Protein AF-A0A8J6AEZ7-F1 (afdb_monomer_lite)

InterPro domains:
  IPR001976 Small ribosomal subunit protein eS24 [PF01282] (1-51)
  IPR001976 Small ribosomal subunit protein eS24 [PTHR10496] (1-49)
  IPR012678 Ribosomal protein uL23/eL15/eS24 core domain superfamily [SSF54189] (1-51)
  IPR053709 Eukaryotic Ribosomal Protein eS24 [G3DSA:3.30.70.3370] (1-52)

Organism: Galemys pyrenaicus (NCBI:txid202257)

Sequence (92 aa):
MTNLPIQQKQIISDILLPWKSRIPETETLGKLAIMYKTTLDVIFVFGLEPIWKWQDKAWKKKTSRKQQKEHRNRMKKLGGTAKASIGAGKKK

Radius of gyration: 23.61 Å; chains: 1; bounding box: 30×50×56 Å

pLDDT: mean 79.05, std 12.79, range [37.19, 94.38]

Foldseek 3Di:
DADVVVRGDDDDDDDDDDPDQFDDVVVVLVVVCVVVVHDSVRDDDDDRDGPVVVVVVVPDDPPPPVVVVVVVVVLVVDDDPVSVVVVVVPDD

Structure (mmCIF, N/CA/C/O backbone):
data_AF-A0A8J6AEZ7-F1
#
_entry.id   AF-A0A8J6AEZ7-F1
#
loop_
_atom_site.group_PDB
_atom_site.id
_atom_site.type_symbol
_atom_site.label_atom_id
_atom_site.label_alt_id
_atom_site.label_comp_id
_atom_site.label_asym_id
_atom_site.label_entity_id
_atom_site.label_seq_id
_atom_site.pdbx_PDB_ins_code
_atom_site.Cartn_x
_atom_site.Cartn_y
_atom_site.Cartn_z
_atom_site.occupancy
_atom_site.B_iso_or_equiv
_atom_site.auth_seq_id
_atom_site.auth_comp_id
_atom_site.auth_asym_id
_atom_site.auth_atom_id
_atom_site.pdbx_PDB_model_num
ATOM 1 N N . MET A 1 1 ? 6.472 -3.917 13.358 1.00 63.28 1 MET A N 1
ATOM 2 C CA . MET A 1 1 ? 6.776 -2.677 12.616 1.00 63.28 1 MET A CA 1
ATOM 3 C C . MET A 1 1 ? 5.673 -1.661 12.888 1.00 63.28 1 MET A C 1
ATOM 5 O O . MET A 1 1 ? 4.547 -1.862 12.452 1.00 63.28 1 MET A O 1
ATOM 9 N N . THR A 1 2 ? 5.954 -0.625 13.675 1.00 83.56 2 THR A N 1
ATOM 10 C CA . THR A 1 2 ? 5.016 0.471 13.988 1.00 83.56 2 THR A CA 1
ATOM 11 C C . THR A 1 2 ? 5.698 1.785 13.640 1.00 83.56 2 THR A C 1
ATOM 13 O O . THR A 1 2 ? 6.796 2.055 14.121 1.00 83.56 2 THR A O 1
ATOM 16 N N . ASN A 1 3 ? 5.079 2.569 12.763 1.00 83.75 3 ASN A N 1
ATOM 17 C CA . ASN A 1 3 ? 5.593 3.850 12.305 1.00 83.75 3 ASN A CA 1
ATOM 18 C C . ASN A 1 3 ? 5.080 4.945 13.250 1.00 83.75 3 ASN A C 1
ATOM 20 O O . ASN A 1 3 ? 3.945 5.401 13.122 1.00 83.75 3 ASN A O 1
ATOM 24 N N . LEU A 1 4 ? 5.908 5.308 14.234 1.00 83.12 4 LEU A N 1
ATOM 25 C CA . LEU A 1 4 ? 5.551 6.260 15.291 1.00 83.12 4 LEU A CA 1
ATOM 26 C C . LEU A 1 4 ? 5.328 7.698 14.782 1.00 83.12 4 LEU A C 1
ATOM 28 O O . LEU A 1 4 ? 4.319 8.276 15.177 1.00 83.12 4 LEU A O 1
ATOM 32 N N . PRO A 1 5 ? 6.168 8.273 13.891 1.00 89.25 5 PRO A N 1
ATOM 33 C CA . PRO A 1 5 ? 5.967 9.641 13.398 1.00 89.25 5 PRO A CA 1
ATOM 34 C C . PRO A 1 5 ? 4.618 9.880 12.717 1.00 89.25 5 PRO A C 1
ATOM 36 O O . PRO A 1 5 ? 4.047 10.956 12.837 1.00 89.25 5 PRO A O 1
ATOM 39 N N . ILE A 1 6 ? 4.116 8.876 11.995 1.00 86.12 6 ILE A N 1
ATOM 40 C CA . ILE A 1 6 ? 2.858 8.965 11.240 1.00 86.12 6 ILE A CA 1
ATOM 41 C C . ILE A 1 6 ? 1.703 8.310 12.026 1.00 86.12 6 ILE A C 1
ATOM 43 O O . ILE A 1 6 ? 0.557 8.332 11.591 1.00 86.12 6 ILE A O 1
ATOM 47 N N . GLN A 1 7 ? 2.000 7.723 13.193 1.00 88.06 7 GLN A N 1
ATOM 48 C CA . GLN A 1 7 ? 1.052 6.992 14.039 1.00 88.06 7 GLN A CA 1
ATOM 49 C C . GLN A 1 7 ? 0.304 5.879 13.284 1.00 88.06 7 GLN A C 1
ATOM 51 O O . GLN A 1 7 ? -0.901 5.696 13.431 1.00 88.06 7 GLN A O 1
ATOM 56 N N . GLN A 1 8 ? 1.029 5.106 12.469 1.00 89.12 8 GLN A N 1
ATOM 57 C CA . GLN A 1 8 ? 0.460 4.022 11.658 1.00 89.12 8 GLN A CA 1
ATOM 58 C C . GLN A 1 8 ? 1.145 2.691 11.939 1.00 89.12 8 GLN A C 1
ATOM 60 O O . GLN A 1 8 ? 2.338 2.626 12.249 1.00 89.12 8 GLN A O 1
ATOM 65 N N . LYS A 1 9 ? 0.423 1.593 11.727 1.00 87.25 9 LYS A N 1
ATOM 66 C CA . LYS A 1 9 ? 1.001 0.249 11.729 1.00 87.25 9 LYS A CA 1
ATOM 67 C C . LYS A 1 9 ? 1.045 -0.280 10.300 1.00 87.25 9 LYS A C 1
ATOM 69 O O . LYS A 1 9 ? 0.010 -0.564 9.715 1.00 87.25 9 LYS A O 1
ATOM 74 N N . GLN A 1 10 ? 2.250 -0.400 9.747 1.00 90.88 10 GLN A N 1
ATOM 75 C CA . GLN A 1 10 ? 2.470 -0.951 8.408 1.00 90.88 10 GLN A CA 1
ATOM 76 C C . GLN A 1 10 ? 2.868 -2.421 8.514 1.00 90.88 10 GLN A C 1
ATOM 78 O O . GLN A 1 10 ? 3.747 -2.777 9.305 1.00 90.88 10 GLN A O 1
ATOM 83 N N . ILE A 1 11 ? 2.210 -3.263 7.721 1.00 90.88 11 ILE A N 1
ATOM 84 C CA . ILE A 1 11 ? 2.426 -4.709 7.681 1.00 90.88 11 ILE A CA 1
ATOM 85 C C . ILE A 1 11 ? 2.398 -5.207 6.236 1.00 90.88 11 ILE A C 1
ATOM 87 O O . ILE A 1 11 ? 1.688 -4.658 5.397 1.00 90.88 11 ILE A O 1
ATOM 91 N N . ILE A 1 12 ? 3.159 -6.266 5.969 1.00 89.62 12 ILE A N 1
ATOM 92 C CA . ILE A 1 12 ? 3.070 -7.050 4.736 1.00 89.62 12 ILE A CA 1
ATOM 93 C C . ILE A 1 12 ? 2.228 -8.277 5.073 1.00 89.62 12 ILE A C 1
ATOM 95 O O . ILE A 1 12 ? 2.467 -8.923 6.091 1.00 89.62 12 ILE A O 1
ATOM 99 N N . SER A 1 13 ? 1.200 -8.547 4.274 1.00 87.38 13 SER A N 1
ATOM 100 C CA . SER A 1 13 ? 0.308 -9.692 4.466 1.00 87.38 13 SER A CA 1
ATOM 101 C C . SER A 1 13 ? 0.330 -10.555 3.216 1.00 87.38 13 SER A C 1
ATOM 103 O O . SER A 1 13 ? -0.169 -10.136 2.173 1.00 87.38 13 SER A O 1
ATOM 105 N N . ASP A 1 14 ? 0.894 -11.753 3.337 1.00 87.38 14 ASP A N 1
ATOM 106 C CA . ASP A 1 14 ? 0.830 -12.761 2.286 1.00 87.38 14 ASP A CA 1
ATOM 107 C C . ASP A 1 14 ? -0.504 -13.486 2.375 1.00 87.38 14 ASP A C 1
ATOM 109 O O . ASP A 1 14 ? -0.926 -13.925 3.448 1.00 87.38 14 ASP A O 1
ATOM 113 N N . ILE A 1 15 ? -1.193 -13.596 1.243 1.00 84.75 15 ILE A N 1
ATOM 114 C CA . ILE A 1 15 ? -2.518 -14.197 1.213 1.00 84.75 15 ILE A CA 1
ATOM 115 C C . ILE A 1 15 ? -2.536 -15.313 0.185 1.00 84.75 15 ILE A C 1
ATOM 117 O O . ILE A 1 15 ? -2.325 -15.091 -1.007 1.00 84.75 15 ILE A O 1
ATOM 121 N N . LEU A 1 16 ? -2.809 -16.522 0.668 1.00 86.19 16 LEU A N 1
ATOM 122 C CA . LEU A 1 16 ? -2.880 -17.715 -0.155 1.00 86.19 16 LEU A CA 1
ATOM 123 C C . LEU A 1 16 ? -4.311 -17.947 -0.642 1.00 86.19 16 LEU A C 1
ATOM 125 O O . LEU A 1 16 ? -5.256 -17.995 0.147 1.00 86.19 16 LEU A O 1
ATOM 129 N N . LEU A 1 17 ? -4.452 -18.145 -1.951 1.00 80.50 17 LEU A N 1
ATOM 130 C CA . LEU A 1 17 ? -5.696 -18.558 -2.58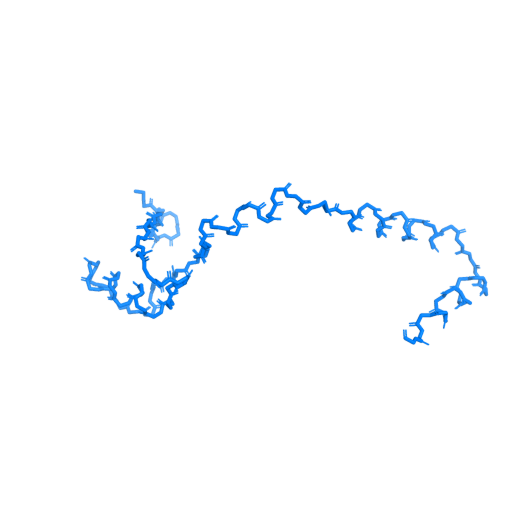6 1.00 80.50 17 LEU A CA 1
ATOM 131 C C . LEU A 1 17 ? -5.439 -19.698 -3.574 1.00 80.50 17 LEU A C 1
ATOM 133 O O . LEU A 1 17 ? -4.727 -19.487 -4.555 1.00 80.50 17 LEU A O 1
ATOM 137 N N . PRO A 1 18 ? -6.055 -20.872 -3.376 1.00 79.44 18 PRO A N 1
ATOM 138 C CA . PRO A 1 18 ? -5.854 -22.004 -4.276 1.00 79.44 18 PRO A CA 1
ATOM 139 C C . PRO A 1 18 ? -6.708 -21.944 -5.555 1.00 79.44 18 PRO A C 1
ATOM 141 O O . PRO A 1 18 ? -6.317 -22.522 -6.561 1.00 79.44 18 PRO A O 1
ATOM 144 N N . TRP A 1 19 ? -7.854 -21.249 -5.550 1.00 80.69 19 TRP A N 1
ATOM 145 C CA . TRP A 1 19 ? -8.814 -21.275 -6.674 1.00 80.69 19 TRP A CA 1
ATOM 146 C C . TRP A 1 19 ? -9.274 -19.896 -7.173 1.00 80.69 19 TRP A C 1
ATOM 148 O O . TRP A 1 19 ? -9.912 -19.794 -8.219 1.00 80.69 19 TRP A O 1
ATOM 158 N N . LYS A 1 20 ? -8.955 -18.818 -6.451 1.00 80.81 20 LYS A N 1
ATOM 159 C CA . LYS A 1 20 ? -9.251 -17.436 -6.864 1.00 80.81 20 LYS A CA 1
ATOM 160 C C . LYS A 1 20 ? -8.012 -16.831 -7.525 1.00 80.81 20 LYS A C 1
ATOM 162 O O . LYS A 1 20 ? -6.916 -16.922 -6.984 1.00 80.81 20 LYS A O 1
ATOM 167 N N . SER A 1 21 ? -8.190 -16.145 -8.652 1.00 76.44 21 SER A N 1
ATOM 168 C CA . SER A 1 21 ? -7.096 -15.450 -9.350 1.00 76.44 21 SER A CA 1
ATOM 169 C C . SER A 1 21 ? -6.702 -14.118 -8.695 1.00 76.44 21 SER A C 1
ATOM 171 O O . SER A 1 21 ? -5.551 -13.692 -8.812 1.00 76.44 21 SER A O 1
ATOM 173 N N . ARG A 1 22 ? -7.648 -13.454 -8.012 1.00 82.62 22 ARG A N 1
ATOM 174 C CA . ARG A 1 22 ? -7.454 -12.207 -7.255 1.00 82.62 22 ARG A CA 1
ATOM 175 C C . ARG A 1 22 ? -8.431 -12.146 -6.077 1.00 82.62 22 ARG A C 1
ATOM 177 O O . ARG A 1 22 ? -9.573 -12.581 -6.201 1.00 82.62 22 ARG A O 1
ATOM 184 N N . ILE A 1 23 ? -7.991 -11.584 -4.953 1.00 82.69 23 ILE A N 1
ATOM 185 C CA . ILE A 1 23 ? -8.844 -11.320 -3.783 1.00 82.69 23 ILE A CA 1
ATOM 186 C C . ILE A 1 23 ? -9.506 -9.954 -3.963 1.00 82.69 23 ILE A C 1
ATOM 188 O O . ILE A 1 23 ? -8.797 -9.005 -4.314 1.00 82.69 23 ILE A O 1
ATOM 192 N N . PRO A 1 24 ? -10.821 -9.817 -3.727 1.00 87.50 24 PRO A N 1
ATOM 193 C CA . PRO A 1 24 ? -11.431 -8.501 -3.609 1.00 87.50 24 PRO A CA 1
ATOM 194 C C . PRO A 1 24 ? -10.959 -7.813 -2.319 1.00 87.50 24 PRO A C 1
ATOM 196 O O . PRO A 1 24 ? -10.950 -8.415 -1.247 1.00 87.50 24 PRO A O 1
ATOM 199 N N . GLU A 1 25 ? -10.598 -6.533 -2.411 1.00 88.06 25 GLU A N 1
ATOM 200 C CA . GLU A 1 25 ? -10.054 -5.751 -1.287 1.00 88.06 25 GLU A CA 1
ATOM 201 C C . GLU A 1 25 ? -10.992 -5.737 -0.063 1.00 88.06 25 GLU A C 1
ATOM 203 O O . GLU A 1 25 ? -10.536 -5.749 1.080 1.00 88.06 25 GLU A O 1
ATOM 208 N N . THR A 1 26 ? -12.303 -5.831 -0.284 1.00 90.12 26 THR A N 1
ATOM 209 C CA . THR A 1 26 ? -13.329 -5.901 0.766 1.00 90.12 26 THR A CA 1
ATOM 210 C C . THR A 1 26 ? -13.188 -7.123 1.681 1.00 90.12 26 THR A C 1
ATOM 212 O O . THR A 1 26 ? -13.328 -6.991 2.897 1.00 90.12 26 THR A O 1
ATOM 215 N N . GLU A 1 27 ? -12.852 -8.300 1.137 1.00 89.38 27 GLU A N 1
ATOM 216 C CA . GLU A 1 27 ? -12.640 -9.521 1.932 1.00 89.38 27 GLU A CA 1
ATOM 217 C C . GLU A 1 27 ? -11.405 -9.388 2.834 1.00 89.38 27 GLU A C 1
ATOM 219 O O . GLU A 1 27 ? -11.412 -9.836 3.984 1.00 89.38 27 GLU A O 1
ATOM 224 N N . THR A 1 28 ? -10.337 -8.765 2.328 1.00 91.12 28 THR A N 1
ATOM 225 C CA . THR A 1 28 ? -9.113 -8.517 3.104 1.00 91.12 28 THR A CA 1
ATOM 226 C C . THR A 1 28 ? -9.323 -7.490 4.203 1.00 91.12 28 THR A C 1
ATOM 228 O O . THR A 1 28 ? -8.894 -7.720 5.333 1.00 91.12 28 THR A O 1
ATOM 231 N N . LEU A 1 29 ? -10.022 -6.395 3.898 1.00 92.81 29 LEU A N 1
ATOM 232 C CA . LEU A 1 29 ? -10.326 -5.344 4.864 1.00 92.81 29 LEU A CA 1
ATOM 233 C C . LEU A 1 29 ? -11.170 -5.883 6.021 1.00 92.81 29 LEU A C 1
ATOM 235 O O . LEU A 1 29 ? -10.808 -5.677 7.177 1.00 92.81 29 LEU A O 1
ATOM 239 N N . GLY A 1 30 ? -12.227 -6.649 5.722 1.00 92.69 30 GLY A N 1
ATOM 240 C CA . GLY A 1 30 ? -13.077 -7.282 6.736 1.00 92.69 30 GLY A CA 1
ATOM 241 C C . GLY A 1 30 ? -12.295 -8.154 7.718 1.00 92.69 30 GLY A C 1
ATOM 242 O O . GLY A 1 30 ? -12.435 -8.015 8.933 1.00 92.69 30 GLY A O 1
ATOM 243 N N . LYS A 1 31 ? -11.415 -9.019 7.203 1.00 92.06 31 LYS A N 1
ATOM 244 C CA . LYS A 1 31 ? -10.587 -9.905 8.037 1.00 92.06 31 LYS A CA 1
ATOM 245 C C . LYS A 1 31 ? -9.591 -9.125 8.895 1.00 92.06 31 LYS A C 1
ATOM 247 O O . LYS A 1 31 ? -9.460 -9.410 10.084 1.00 92.06 31 LYS A O 1
ATOM 252 N N . LEU A 1 32 ? -8.923 -8.128 8.314 1.00 92.31 32 LEU A N 1
ATOM 253 C CA . LEU A 1 32 ? -7.966 -7.284 9.034 1.00 92.31 32 LEU A CA 1
ATOM 254 C C . LEU A 1 32 ? -8.645 -6.468 10.139 1.00 92.31 32 LEU A C 1
ATOM 256 O O . LEU A 1 32 ? -8.113 -6.392 11.246 1.00 92.31 32 LEU A O 1
ATOM 260 N N . ALA A 1 33 ? -9.832 -5.922 9.871 1.00 94.31 33 ALA A N 1
ATOM 261 C CA . ALA A 1 33 ? -10.614 -5.173 10.849 1.00 94.31 33 ALA A CA 1
ATOM 262 C C . ALA A 1 33 ? -10.963 -6.022 12.076 1.00 94.31 33 ALA A C 1
ATOM 264 O O . ALA A 1 33 ? -10.750 -5.587 13.207 1.00 94.31 33 ALA A O 1
ATOM 265 N N . ILE A 1 34 ? -11.411 -7.262 11.861 1.00 94.38 34 ILE A N 1
ATOM 266 C CA . ILE A 1 34 ? -11.720 -8.198 12.951 1.00 94.38 34 ILE A CA 1
ATOM 267 C C . ILE A 1 34 ? -10.455 -8.548 13.744 1.00 94.38 34 ILE A C 1
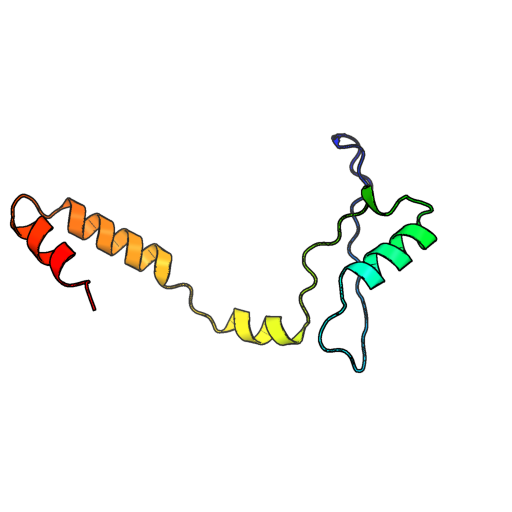ATOM 269 O O . ILE A 1 34 ? -10.462 -8.487 14.973 1.00 94.38 34 ILE A O 1
ATOM 273 N N . MET A 1 35 ? -9.358 -8.884 13.059 1.00 91.50 35 MET A N 1
ATOM 274 C CA . MET A 1 35 ? -8.106 -9.289 13.709 1.00 91.50 35 MET A CA 1
ATOM 275 C C . MET A 1 35 ? -7.512 -8.190 14.590 1.00 91.50 35 MET A C 1
ATOM 277 O O . MET A 1 35 ? -7.050 -8.463 15.699 1.00 91.50 35 MET A O 1
ATOM 281 N N . TYR A 1 36 ? -7.506 -6.955 14.092 1.00 90.44 36 TYR A N 1
ATOM 282 C CA . TYR A 1 36 ? -6.885 -5.827 14.780 1.00 90.44 36 TYR A CA 1
ATOM 283 C C . TYR A 1 36 ? -7.870 -4.987 15.591 1.00 90.44 36 TYR A C 1
ATOM 285 O O . TYR A 1 36 ? -7.441 -4.038 16.243 1.00 90.44 36 TYR A O 1
ATOM 293 N N . LYS A 1 37 ? -9.154 -5.372 15.618 1.00 93.62 37 LYS A N 1
ATOM 294 C CA . LYS A 1 37 ? -10.232 -4.669 16.332 1.00 93.62 37 LYS A CA 1
ATOM 295 C C . LYS A 1 37 ? -10.314 -3.194 15.931 1.00 93.62 37 LYS A C 1
ATOM 297 O O . LYS A 1 37 ? -10.463 -2.312 16.772 1.00 93.62 37 LYS A O 1
ATOM 302 N N . THR A 1 38 ? -10.173 -2.932 14.640 1.00 91.31 38 THR A N 1
ATOM 303 C CA . THR A 1 38 ? -10.200 -1.586 14.061 1.00 91.31 38 THR A CA 1
ATOM 304 C C . THR A 1 38 ? -11.417 -1.420 13.166 1.00 91.31 38 THR A C 1
ATOM 306 O O . THR A 1 38 ? -11.952 -2.395 12.641 1.00 91.31 38 THR A O 1
ATOM 309 N N . THR A 1 39 ? -11.847 -0.179 12.960 1.00 91.81 39 THR A N 1
ATOM 310 C CA . THR A 1 39 ? -12.881 0.146 11.974 1.00 91.81 39 THR A CA 1
ATOM 311 C C . THR A 1 39 ? -12.331 0.012 10.551 1.00 91.81 39 THR A C 1
ATOM 313 O O . THR A 1 39 ? -11.130 0.168 10.314 1.00 91.81 39 THR A O 1
ATOM 316 N N . LEU A 1 40 ? -13.209 -0.304 9.594 1.00 90.44 40 LEU A N 1
ATOM 317 C CA . LEU A 1 40 ? -12.833 -0.505 8.188 1.00 90.44 40 LEU A CA 1
ATOM 318 C C . LEU A 1 40 ? -12.286 0.775 7.546 1.00 90.44 40 LEU A C 1
ATOM 320 O O . LEU A 1 40 ? -11.409 0.691 6.693 1.00 90.44 40 LEU A O 1
ATOM 324 N N . ASP A 1 41 ? -12.745 1.940 8.005 1.00 90.56 41 ASP A N 1
ATOM 325 C CA . ASP A 1 41 ? -12.383 3.254 7.458 1.00 90.56 41 ASP A CA 1
ATOM 326 C C . ASP A 1 41 ? -10.906 3.621 7.670 1.00 90.56 41 ASP A C 1
ATOM 328 O O . ASP A 1 41 ? -10.362 4.477 6.975 1.00 90.56 41 ASP A O 1
ATOM 332 N N . VAL A 1 42 ? -10.243 2.978 8.637 1.00 90.81 42 VAL A N 1
ATOM 333 C CA . VAL A 1 42 ? -8.850 3.267 9.014 1.00 90.81 42 VAL A CA 1
ATOM 334 C C . VAL A 1 42 ? -7.859 2.374 8.260 1.00 90.81 42 VAL A C 1
ATOM 336 O O . VAL A 1 42 ? -6.676 2.702 8.148 1.00 90.81 42 VAL A O 1
ATOM 339 N N . ILE A 1 43 ? -8.312 1.235 7.734 1.00 91.62 43 ILE A N 1
ATOM 340 C CA . ILE A 1 43 ? -7.439 0.234 7.122 1.00 91.62 43 ILE A CA 1
ATOM 341 C C . ILE A 1 43 ? -7.392 0.450 5.613 1.00 91.62 43 ILE A C 1
ATOM 343 O O . ILE A 1 43 ? -8.414 0.440 4.937 1.00 91.62 43 ILE A O 1
ATOM 347 N N . PHE A 1 44 ? -6.180 0.543 5.070 1.00 91.50 44 PHE A N 1
ATOM 348 C CA . PHE A 1 44 ? -5.948 0.584 3.632 1.00 91.50 44 PHE A CA 1
ATOM 349 C C . PHE A 1 44 ? -5.069 -0.588 3.191 1.00 91.50 44 PHE A C 1
ATOM 351 O O . PHE A 1 44 ? -4.003 -0.824 3.760 1.00 91.50 44 PHE A O 1
ATOM 358 N N . VAL A 1 45 ? -5.507 -1.310 2.156 1.00 89.94 45 VAL A N 1
ATOM 359 C CA . VAL A 1 45 ? -4.779 -2.443 1.570 1.00 89.94 45 VAL A CA 1
ATOM 360 C C . VAL A 1 45 ? -4.355 -2.070 0.157 1.00 89.94 45 VAL A C 1
ATOM 362 O O . VAL A 1 45 ? -5.188 -1.776 -0.694 1.00 89.94 45 VAL A O 1
ATOM 365 N N . PHE A 1 46 ? -3.049 -2.096 -0.103 1.00 89.44 46 PHE A N 1
ATOM 366 C CA . PHE A 1 46 ? -2.478 -1.737 -1.398 1.00 89.44 46 PHE A CA 1
ATOM 367 C C . PHE A 1 46 ? -1.541 -2.825 -1.910 1.00 89.44 46 PHE A C 1
ATOM 369 O O . PHE A 1 46 ? -0.965 -3.586 -1.138 1.00 89.44 46 PHE A O 1
ATOM 376 N N . GLY A 1 47 ? -1.357 -2.868 -3.232 1.00 86.12 47 GLY A N 1
ATOM 377 C CA . GLY A 1 47 ? -0.347 -3.728 -3.849 1.0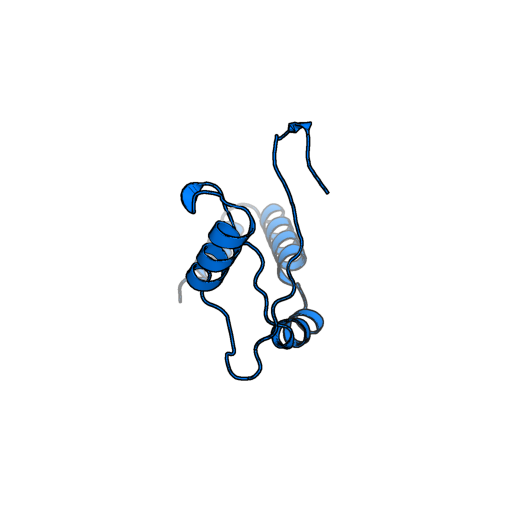0 86.12 47 GLY A CA 1
ATOM 378 C C . GLY A 1 47 ? -0.699 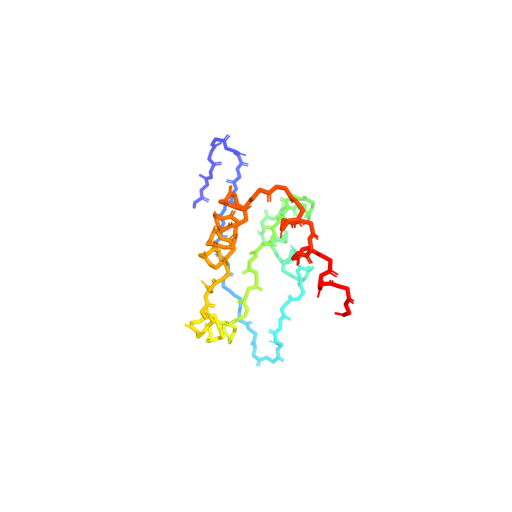-5.216 -3.870 1.00 86.12 47 GLY A C 1
ATOM 379 O O . GLY A 1 47 ? 0.210 -6.038 -3.912 1.00 86.12 47 GLY A O 1
ATOM 380 N N . LEU A 1 48 ? -1.992 -5.571 -3.878 1.00 85.94 48 LEU A N 1
ATOM 381 C CA . LEU A 1 48 ? -2.455 -6.946 -4.100 1.00 85.94 48 LEU A CA 1
ATOM 382 C C . LEU A 1 48 ? -2.146 -7.385 -5.540 1.00 85.94 48 LEU A C 1
ATOM 384 O O . LEU A 1 48 ? -3.001 -7.341 -6.432 1.00 85.94 48 LEU A O 1
ATOM 388 N N . GLU A 1 49 ? -0.900 -7.778 -5.771 1.00 82.19 49 GLU A N 1
ATOM 389 C CA . GLU A 1 49 ? -0.436 -8.338 -7.031 1.00 82.19 49 GLU A CA 1
ATOM 390 C C . GLU A 1 49 ? -0.362 -9.864 -6.921 1.00 82.19 49 GLU A C 1
ATOM 392 O O . GLU A 1 49 ? 0.355 -10.386 -6.068 1.00 82.19 49 GLU A O 1
ATOM 397 N N . PRO A 1 50 ? -1.075 -10.606 -7.783 1.00 83.44 50 PRO A N 1
ATOM 398 C CA . PRO A 1 50 ? -0.947 -12.048 -7.799 1.00 83.44 50 PRO A CA 1
ATOM 399 C C . PRO A 1 50 ? 0.383 -12.460 -8.444 1.00 83.44 50 PRO A C 1
ATOM 401 O O . PRO A 1 50 ? 0.848 -11.841 -9.406 1.00 83.44 50 PRO A O 1
ATOM 404 N N . ILE A 1 51 ? 0.972 -13.537 -7.922 1.00 77.19 51 ILE A N 1
ATOM 405 C CA . ILE A 1 51 ? 2.334 -14.000 -8.243 1.00 77.19 51 ILE A CA 1
ATOM 406 C C . ILE A 1 51 ? 2.557 -14.170 -9.752 1.00 77.19 51 ILE A C 1
ATOM 408 O O . ILE A 1 51 ? 3.589 -13.760 -10.271 1.00 77.19 51 ILE A O 1
ATOM 412 N N . TRP A 1 52 ? 1.574 -14.679 -10.496 1.00 76.44 52 TRP A N 1
ATOM 413 C CA . TRP A 1 52 ? 1.699 -14.904 -11.941 1.00 76.44 52 TRP A CA 1
ATOM 414 C C .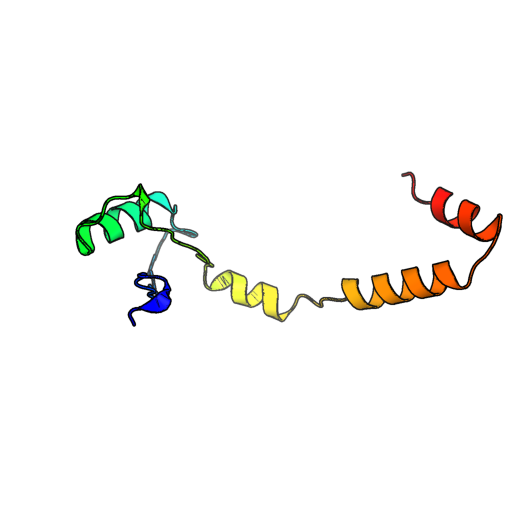 TRP A 1 52 ? 1.956 -13.620 -12.757 1.00 76.44 52 TRP A C 1
ATOM 416 O O . TRP A 1 52 ? 2.583 -13.684 -13.811 1.00 76.44 52 TRP A O 1
ATOM 426 N N . LYS A 1 53 ? 1.581 -12.430 -12.258 1.00 72.25 53 LYS A N 1
ATOM 427 C CA . LYS A 1 53 ? 1.891 -11.148 -12.925 1.00 72.25 53 LYS A CA 1
ATOM 428 C C . LYS A 1 53 ? 3.349 -10.706 -12.789 1.00 72.25 53 LYS A C 1
ATOM 430 O O . LYS A 1 53 ? 3.787 -9.825 -13.536 1.00 72.25 53 LYS A O 1
ATOM 435 N N . TRP A 1 54 ? 4.113 -11.297 -11.870 1.00 68.56 54 TRP A N 1
ATOM 436 C CA . TRP A 1 54 ? 5.551 -11.038 -11.775 1.00 68.56 54 TRP A CA 1
ATOM 437 C C . TRP A 1 54 ? 6.302 -11.556 -13.004 1.00 68.56 54 TRP A C 1
ATOM 439 O O . TRP A 1 54 ? 7.264 -10.920 -13.441 1.00 68.56 54 TRP A O 1
ATOM 449 N N . GLN A 1 55 ? 5.804 -12.626 -13.628 1.00 62.78 55 GLN A N 1
ATOM 450 C CA . GLN A 1 55 ? 6.395 -13.201 -14.835 1.00 62.78 55 GLN A CA 1
ATOM 451 C C . GLN A 1 55 ? 6.294 -12.242 -16.038 1.00 62.78 55 GLN A C 1
ATOM 453 O O . GLN A 1 55 ? 7.262 -12.059 -16.775 1.00 62.78 55 GLN A O 1
ATOM 458 N N . ASP A 1 56 ? 5.175 -11.522 -16.171 1.00 65.62 56 ASP A N 1
ATOM 459 C CA . ASP A 1 56 ? 4.934 -10.581 -17.276 1.00 65.62 56 ASP A CA 1
ATOM 460 C C . ASP A 1 56 ? 5.741 -9.274 -17.165 1.00 65.62 56 ASP A C 1
ATOM 462 O O . ASP A 1 56 ? 6.048 -8.620 -18.171 1.00 65.62 56 ASP A O 1
ATOM 466 N N . LYS A 1 57 ? 6.081 -8.846 -15.939 1.00 62.31 57 LYS A N 1
ATOM 467 C CA . LYS A 1 57 ? 6.858 -7.614 -15.698 1.00 62.31 57 LYS A CA 1
ATOM 468 C C . LYS A 1 57 ? 8.328 -7.776 -16.075 1.00 62.31 57 LYS A C 1
ATOM 470 O O . LYS A 1 57 ? 8.909 -6.819 -16.586 1.00 62.31 57 LYS A O 1
ATOM 475 N N . ALA A 1 58 ? 8.9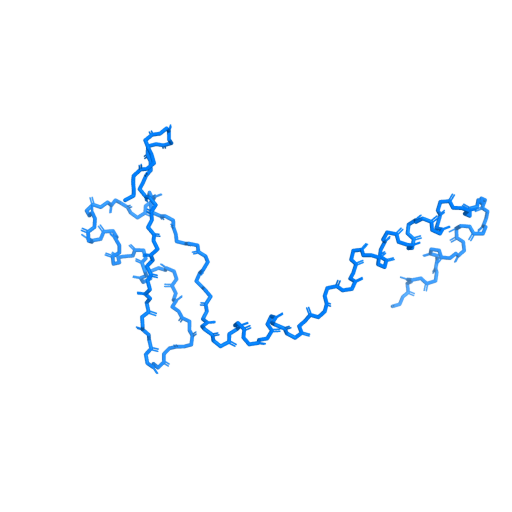08 -8.955 -15.855 1.00 62.69 58 ALA A N 1
ATOM 476 C CA . ALA A 1 58 ? 10.319 -9.221 -16.136 1.00 62.69 58 ALA A CA 1
ATOM 477 C C . ALA A 1 58 ? 10.664 -9.075 -17.631 1.00 62.69 58 ALA A C 1
ATOM 479 O O . ALA A 1 58 ? 11.776 -8.680 -17.976 1.00 62.69 58 ALA A O 1
ATOM 480 N N . TRP A 1 59 ? 9.695 -9.312 -18.522 1.00 50.38 59 TRP A N 1
ATOM 481 C CA . TRP A 1 59 ? 9.900 -9.275 -19.974 1.00 50.38 59 TRP A CA 1
ATOM 482 C C . TRP A 1 59 ? 9.468 -7.956 -20.649 1.00 50.38 59 TRP A C 1
ATOM 484 O O . TRP A 1 59 ? 9.817 -7.684 -21.803 1.00 50.38 59 TRP A O 1
ATOM 494 N N . LYS A 1 60 ? 8.749 -7.066 -19.947 1.00 61.84 60 LYS A N 1
ATOM 495 C CA . LYS A 1 60 ? 8.314 -5.772 -20.508 1.00 61.84 60 LYS A CA 1
ATOM 496 C C . LYS A 1 60 ? 9.443 -4.734 -20.511 1.00 61.84 60 LYS A C 1
ATOM 498 O O . LYS A 1 60 ? 9.683 -4.032 -19.528 1.00 61.84 60 LYS A O 1
ATOM 503 N N . LYS A 1 61 ? 10.082 -4.538 -21.671 1.00 61.56 61 LYS A N 1
ATOM 504 C CA . LYS A 1 61 ? 11.054 -3.449 -21.892 1.00 61.56 61 LYS A CA 1
ATOM 505 C C . LYS A 1 61 ? 10.383 -2.067 -21.773 1.00 61.56 61 LYS A C 1
ATOM 507 O O . LYS A 1 61 ? 9.559 -1.685 -22.600 1.00 61.56 61 LYS A O 1
ATOM 512 N N . LYS A 1 62 ? 10.784 -1.260 -20.779 1.00 60.72 62 LYS A N 1
ATOM 513 C CA . LYS A 1 62 ? 10.407 0.166 -20.657 1.00 60.72 62 LYS A CA 1
ATOM 514 C C . LYS A 1 62 ? 11.203 1.022 -21.654 1.00 60.72 62 LYS A C 1
ATOM 516 O O . LYS A 1 62 ? 12.174 1.675 -21.287 1.00 60.72 62 LYS A O 1
ATOM 521 N N . THR A 1 63 ? 10.785 1.059 -22.914 1.00 58.38 63 THR A N 1
ATOM 522 C CA . THR A 1 63 ? 11.431 1.874 -23.967 1.00 58.38 63 THR A CA 1
ATOM 523 C C . THR A 1 63 ? 10.931 3.326 -24.031 1.00 58.38 63 THR A C 1
ATOM 525 O O . THR A 1 63 ? 11.594 4.192 -24.599 1.00 58.38 63 THR A O 1
ATOM 528 N N . SER A 1 64 ? 9.809 3.639 -23.375 1.00 66.62 64 SER A N 1
ATOM 529 C CA . SER A 1 64 ? 9.074 4.895 -23.588 1.00 66.62 64 SER A CA 1
ATOM 530 C C . SER A 1 64 ? 9.796 6.169 -23.115 1.00 66.62 64 SER A C 1
ATOM 532 O O . SER A 1 64 ? 9.884 7.132 -23.873 1.00 66.62 64 SER A O 1
ATOM 534 N N . ARG A 1 65 ? 10.380 6.213 -21.903 1.00 80.44 65 ARG A N 1
ATOM 535 C CA . ARG A 1 65 ? 10.962 7.472 -21.375 1.00 80.44 65 ARG A CA 1
ATOM 536 C C . ARG A 1 65 ? 12.161 7.969 -22.186 1.00 80.44 65 ARG A C 1
ATOM 538 O O . ARG A 1 65 ? 12.259 9.169 -22.440 1.00 80.44 65 ARG A O 1
ATOM 545 N N . LYS A 1 66 ? 13.046 7.061 -22.607 1.00 80.38 66 LYS A N 1
ATOM 546 C CA . LYS A 1 66 ? 14.214 7.402 -23.432 1.00 80.38 66 LYS A CA 1
ATOM 547 C C . LYS A 1 66 ? 13.767 7.885 -24.815 1.00 80.38 66 LYS A C 1
ATOM 549 O O . LYS A 1 66 ? 14.120 8.994 -25.205 1.00 80.38 66 LYS A O 1
ATOM 554 N N . GLN A 1 67 ? 12.870 7.146 -25.468 1.00 79.25 67 GLN A N 1
ATOM 555 C CA . GLN A 1 67 ? 12.313 7.509 -26.777 1.00 79.25 67 GLN A CA 1
ATOM 556 C C . GLN A 1 67 ? 11.539 8.841 -26.750 1.00 79.25 67 GLN A C 1
ATOM 558 O O . GLN A 1 67 ? 11.712 9.679 -27.634 1.00 79.25 67 GLN A O 1
ATOM 563 N N . GLN A 1 68 ? 10.737 9.096 -25.710 1.00 81.75 68 GLN A N 1
ATOM 564 C CA . GLN A 1 68 ? 10.023 10.366 -25.526 1.00 81.75 68 GLN A CA 1
ATOM 565 C C . GLN A 1 68 ? 10.972 11.539 -25.262 1.00 81.75 68 GLN A C 1
ATOM 567 O O . GLN A 1 68 ? 10.698 12.662 -25.691 1.00 81.75 68 GLN A O 1
ATOM 572 N N . LYS A 1 69 ? 12.070 11.320 -24.527 1.00 87.44 69 LYS A N 1
ATOM 573 C CA . LYS A 1 69 ? 13.079 12.360 -24.281 1.00 87.44 69 LYS A CA 1
ATOM 574 C C . LYS A 1 69 ? 13.853 12.671 -25.561 1.00 87.44 69 LYS A C 1
ATOM 576 O O . LYS A 1 69 ? 14.028 13.838 -25.885 1.00 87.44 69 LYS A O 1
ATOM 581 N N . GLU A 1 70 ? 14.218 11.655 -26.333 1.00 84.94 70 GLU A N 1
ATOM 582 C CA . GLU A 1 70 ? 14.865 11.812 -27.641 1.00 84.94 70 GLU A CA 1
ATOM 583 C C . GLU A 1 70 ? 13.955 12.500 -28.664 1.00 84.94 70 GLU A C 1
ATOM 585 O O . GLU A 1 70 ? 14.410 13.370 -29.402 1.00 84.94 70 GLU A O 1
ATOM 590 N N . HIS A 1 71 ? 12.661 12.169 -28.702 1.00 83.25 71 HIS A N 1
ATOM 591 C CA . HIS A 1 71 ? 11.688 12.872 -29.541 1.00 83.25 71 HIS A CA 1
ATOM 592 C C . HIS A 1 71 ? 11.543 14.342 -29.125 1.00 83.25 71 HIS A C 1
ATOM 594 O O . HIS A 1 71 ? 11.665 15.225 -29.969 1.00 83.25 71 HIS A O 1
ATOM 600 N N . ARG A 1 72 ? 11.393 14.625 -27.821 1.00 85.56 72 ARG A N 1
ATOM 601 C CA . ARG A 1 72 ? 11.340 16.006 -27.308 1.00 85.56 72 ARG A CA 1
ATOM 602 C C . ARG A 1 72 ? 12.616 16.789 -27.610 1.00 85.56 72 ARG A C 1
ATOM 604 O O . ARG A 1 72 ? 12.533 17.946 -28.005 1.00 85.56 72 ARG A O 1
ATOM 611 N N . ASN A 1 73 ? 13.784 16.169 -27.475 1.00 88.19 73 ASN A N 1
ATOM 612 C CA . ASN A 1 73 ? 15.058 16.808 -27.794 1.00 88.19 73 ASN A CA 1
ATOM 613 C C . ASN A 1 73 ? 15.196 17.076 -29.301 1.00 88.19 73 ASN A C 1
ATOM 615 O O . ASN A 1 73 ? 15.673 18.144 -29.674 1.00 88.19 73 ASN A O 1
ATOM 619 N N . ARG A 1 74 ? 14.717 16.172 -30.169 1.00 84.69 74 ARG A N 1
ATOM 620 C CA . ARG A 1 74 ? 14.630 16.411 -31.621 1.00 84.69 74 ARG A CA 1
ATOM 621 C C . ARG A 1 74 ? 13.672 17.560 -31.952 1.00 84.69 74 ARG A C 1
ATOM 623 O O . ARG A 1 74 ? 14.052 18.461 -32.686 1.00 84.69 74 ARG A O 1
ATOM 630 N N . MET A 1 75 ? 12.491 17.609 -31.332 1.00 78.12 75 MET A N 1
ATOM 631 C CA . MET A 1 75 ? 11.521 18.701 -31.520 1.00 78.12 75 MET A CA 1
ATOM 632 C C . MET A 1 75 ? 12.021 20.069 -31.040 1.00 78.12 75 MET A C 1
ATOM 634 O O . MET A 1 75 ? 11.551 21.094 -31.529 1.00 78.12 75 MET A O 1
ATOM 638 N N . LYS A 1 76 ? 12.932 20.107 -30.060 1.00 81.69 76 LYS A N 1
ATOM 639 C CA . LYS A 1 76 ? 13.558 21.352 -29.589 1.00 81.69 76 LYS A CA 1
ATOM 640 C C . LYS A 1 76 ? 14.605 21.898 -30.566 1.00 81.69 76 LYS A C 1
ATOM 642 O O . LYS A 1 76 ? 14.817 23.100 -30.571 1.00 81.69 76 LYS A O 1
ATOM 647 N N . LYS A 1 77 ? 15.227 21.036 -31.382 1.00 80.38 77 LYS A N 1
ATOM 648 C CA . LYS A 1 77 ? 16.201 21.428 -32.420 1.00 80.38 77 LYS A CA 1
ATOM 649 C C . LYS A 1 77 ? 15.546 21.917 -33.716 1.00 80.38 77 LYS A C 1
ATOM 651 O O . LYS A 1 77 ? 16.220 22.516 -34.541 1.00 80.38 77 LYS A O 1
ATOM 656 N N . LEU A 1 78 ? 14.254 21.645 -33.900 1.00 72.56 78 LEU A N 1
ATOM 657 C CA . LEU A 1 78 ? 13.477 22.097 -35.053 1.00 72.56 78 LEU A CA 1
ATOM 658 C C . LEU A 1 78 ? 12.778 23.426 -34.726 1.00 72.56 78 LEU A C 1
ATOM 660 O O . LEU A 1 78 ? 12.190 23.570 -33.651 1.00 72.56 78 LEU A O 1
ATOM 664 N N . GLY A 1 79 ? 12.824 24.379 -35.658 1.00 76.56 79 GLY A N 1
ATOM 665 C CA . GLY A 1 79 ? 12.188 25.696 -35.551 1.00 76.56 79 GLY A CA 1
ATOM 666 C C . GLY A 1 79 ? 11.166 25.952 -36.665 1.00 76.56 79 GLY A C 1
ATOM 667 O O . GLY A 1 79 ? 11.134 25.235 -37.664 1.00 76.56 79 GLY A O 1
ATOM 668 N N . GLY A 1 80 ? 10.327 26.976 -36.487 1.00 72.00 80 GLY A N 1
ATOM 669 C CA . GLY A 1 80 ? 9.401 27.467 -37.517 1.00 72.00 80 GLY A CA 1
ATOM 670 C C . GLY A 1 80 ? 8.370 26.443 -38.021 1.00 72.00 80 GLY A C 1
ATOM 671 O O . GLY A 1 80 ? 7.947 25.536 -37.299 1.00 72.00 80 GLY A O 1
ATOM 672 N N . THR A 1 81 ? 7.962 26.587 -39.283 1.00 63.44 81 THR A N 1
ATOM 673 C CA . THR A 1 81 ? 6.933 25.782 -39.975 1.00 63.44 81 THR A CA 1
ATOM 674 C C . THR A 1 81 ? 7.236 24.281 -40.009 1.00 63.44 81 THR A C 1
ATOM 676 O O . THR A 1 81 ? 6.313 23.470 -39.938 1.00 63.44 81 THR A O 1
ATOM 679 N N . ALA A 1 82 ? 8.516 23.893 -40.013 1.00 64.69 82 ALA A N 1
ATOM 680 C CA . ALA A 1 82 ? 8.950 22.493 -39.972 1.00 64.69 82 ALA A CA 1
ATOM 681 C C . ALA A 1 82 ? 8.539 21.762 -38.677 1.00 64.69 82 ALA A C 1
ATOM 683 O O . ALA A 1 82 ? 8.372 20.544 -38.662 1.00 64.69 82 ALA A O 1
ATOM 684 N N . LYS A 1 83 ? 8.347 22.491 -37.571 1.00 65.25 83 LYS A N 1
ATOM 685 C CA . LYS A 1 83 ? 7.870 21.919 -36.304 1.00 65.25 83 LYS A CA 1
ATOM 686 C C . LYS A 1 83 ? 6.355 21.686 -36.305 1.00 65.25 83 LYS A C 1
ATOM 688 O O . LYS A 1 83 ? 5.887 20.725 -35.696 1.00 65.25 83 LYS A O 1
ATOM 693 N N . ALA A 1 84 ? 5.605 22.550 -36.989 1.00 65.25 84 ALA A N 1
ATOM 694 C CA . ALA A 1 84 ? 4.149 22.473 -37.089 1.00 65.25 84 ALA A CA 1
ATOM 695 C C . ALA A 1 84 ? 3.689 21.326 -38.010 1.00 65.25 84 ALA A C 1
ATOM 697 O O . ALA A 1 84 ? 2.738 20.619 -37.675 1.00 65.25 84 ALA A O 1
ATOM 698 N N . SER A 1 85 ? 4.402 21.074 -39.114 1.00 65.75 85 SER A N 1
ATOM 699 C CA . SER A 1 85 ? 4.059 20.011 -40.073 1.00 65.75 85 SER A CA 1
ATOM 700 C C . SER A 1 85 ? 4.224 18.592 -39.508 1.00 65.75 85 SER A C 1
ATOM 702 O O . SER A 1 85 ? 3.411 17.718 -39.796 1.00 65.75 85 SER A O 1
ATOM 704 N N . ILE A 1 86 ? 5.211 18.358 -38.635 1.00 63.62 86 ILE A N 1
ATOM 705 C CA . ILE A 1 86 ? 5.445 17.041 -38.007 1.00 63.62 86 ILE A CA 1
ATOM 706 C C . ILE A 1 86 ? 4.365 16.705 -36.960 1.00 63.62 86 ILE A C 1
ATOM 708 O O . ILE A 1 86 ? 3.993 15.542 -36.807 1.00 63.62 86 ILE A O 1
ATOM 712 N N . GLY A 1 87 ? 3.833 17.706 -36.246 1.00 61.22 87 GLY A N 1
ATOM 713 C CA . GLY A 1 87 ? 2.739 17.517 -35.282 1.00 61.22 87 GLY A CA 1
ATOM 714 C C . GLY A 1 87 ? 1.382 17.225 -35.936 1.00 61.22 87 GLY A C 1
ATOM 715 O O . GLY A 1 87 ? 0.536 16.571 -35.328 1.00 61.22 87 GLY A O 1
ATOM 716 N N . ALA A 1 88 ? 1.192 17.660 -37.184 1.00 60.59 88 ALA A N 1
ATOM 717 C CA . ALA A 1 88 ? -0.045 17.480 -37.941 1.00 60.59 88 ALA A CA 1
ATOM 718 C C . ALA A 1 88 ? -0.242 16.046 -38.476 1.00 60.59 88 ALA A C 1
ATOM 720 O O . ALA A 1 88 ? -1.374 15.635 -38.716 1.00 60.59 88 ALA A O 1
ATOM 721 N N . GLY A 1 89 ? 0.827 15.248 -38.596 1.00 57.34 89 GLY A N 1
ATOM 722 C CA . GLY A 1 89 ? 0.776 13.871 -39.110 1.00 57.34 89 GLY A CA 1
ATOM 723 C C . GLY A 1 89 ? 0.207 12.819 -38.146 1.00 57.34 89 GLY A C 1
ATOM 724 O O . GLY A 1 89 ? 0.232 11.635 -38.464 1.00 57.34 89 GLY A O 1
ATOM 725 N N . LYS A 1 90 ? -0.280 13.217 -36.960 1.00 51.41 90 LYS A N 1
ATOM 726 C CA . LYS A 1 90 ? -0.734 12.300 -35.897 1.00 51.41 90 LYS A CA 1
ATOM 727 C C . LYS A 1 90 ? -2.232 12.399 -35.577 1.00 51.41 90 LYS A C 1
ATOM 729 O O . LYS A 1 90 ? -2.635 12.209 -34.433 1.00 51.41 90 LYS A O 1
ATOM 734 N N . LYS A 1 91 ? -3.050 12.703 -36.588 1.00 42.94 91 LYS A N 1
ATOM 735 C CA . LYS A 1 91 ? -4.502 12.469 -36.569 1.00 42.94 91 LYS A CA 1
ATOM 736 C C . LYS A 1 91 ? -4.847 11.353 -37.555 1.00 42.94 91 LYS A C 1
ATOM 738 O O . LYS A 1 91 ? -5.089 11.629 -38.725 1.00 42.94 91 LYS A O 1
ATOM 743 N N . LYS A 1 92 ? -4.825 10.120 -37.058 1.00 37.19 92 LYS A N 1
ATOM 744 C CA . LYS A 1 92 ? -5.647 8.960 -37.430 1.00 37.19 92 LYS A CA 1
ATOM 745 C C . LYS A 1 92 ? -5.397 7.882 -36.382 1.00 37.19 92 LYS A C 1
ATOM 747 O O . LYS A 1 92 ? -4.221 7.750 -35.971 1.00 37.19 92 LYS A O 1
#

Secondary structure (DSSP, 8-state):
--BTTTTB---------SS-SS--HHHHHHHHHHHHT--GGG--------THHHHHHHH----HHHHHHHHHHHHHH--THHHHHHHHTT--